Protein AF-A0A8J6YAB6-F1 (afdb_monomer)

Radius of gyration: 16.2 Å; Cα contacts (8 Å, |Δi|>4): 135; chains: 1; bounding box: 42×37×47 Å

Organism: NCBI:txid2886004

Mean predicted aligned error: 5.79 Å

Secondary structure (DSSP, 8-state):
----HHHHHHHHHHTT--HHHHHHHHHHHHHT---HHHHHHHHHHHHHHHTTT----HHHHHHHHHHHHHHHS-------PPTTHHHHHHHHHHHHHH--S-TTPPPPPHHHHHHHHHHTTTTTTTS-HHHHHHHHHHHHHHTT-PPPP-

Sequence (150 aa):
EESDPAKRVVLADRLGMDDADIARLITRTLGDQSDEARRIGLGTAMFLRFRDKRNLPVSAWEPLARLANRVLVPRTMTAGVRPGQEMESWMEITRAMAVEGEDGERPLGLLERNFLQQGYPGLWDSTDWISSVQQFRADLDLFEVVEAAA

Structure (mmCIF, N/CA/C/O backbone):
data_AF-A0A8J6YAB6-F1
#
_entry.id   AF-A0A8J6YAB6-F1
#
loop_
_atom_site.group_PDB
_atom_site.id
_atom_site.type_symbol
_atom_site.label_atom_id
_atom_site.label_alt_id
_atom_site.label_comp_id
_atom_site.label_asym_id
_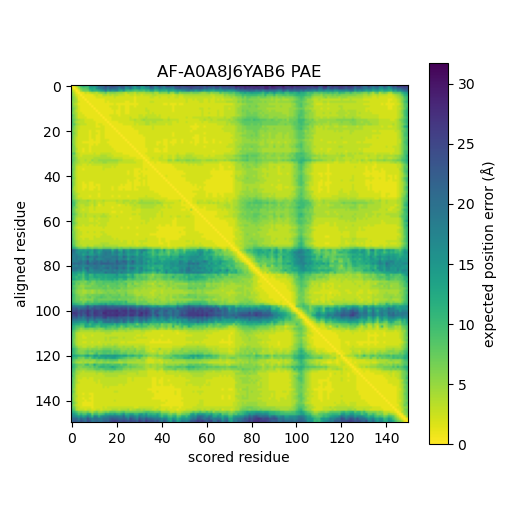atom_site.label_entity_id
_atom_site.label_seq_id
_atom_site.pdbx_PDB_ins_code
_atom_site.Cartn_x
_atom_site.Cartn_y
_atom_site.Cartn_z
_atom_site.occupancy
_atom_site.B_iso_or_equiv
_atom_site.auth_seq_id
_atom_site.auth_comp_id
_atom_site.auth_asym_id
_atom_site.auth_atom_id
_atom_site.pdbx_PDB_model_num
ATOM 1 N N . GLU A 1 1 ? 10.170 18.314 10.311 1.00 40.31 1 GLU A N 1
ATOM 2 C CA . GLU A 1 1 ? 9.736 16.986 9.838 1.00 40.31 1 GLU A CA 1
ATOM 3 C C . GLU A 1 1 ? 8.225 16.926 9.885 1.00 40.31 1 GLU A C 1
ATOM 5 O O . GLU A 1 1 ? 7.646 17.089 10.953 1.00 40.31 1 GLU A O 1
ATOM 10 N N . GLU A 1 2 ? 7.585 16.784 8.731 1.00 50.38 2 GLU A N 1
ATOM 11 C CA . GLU A 1 2 ? 6.148 16.542 8.671 1.00 50.38 2 GLU A CA 1
ATOM 12 C C . GLU A 1 2 ? 5.918 15.050 8.937 1.00 50.38 2 GLU A C 1
ATOM 14 O O . GLU A 1 2 ? 6.497 14.195 8.270 1.00 50.38 2 GLU A O 1
ATOM 19 N N . SER A 1 3 ? 5.160 14.732 9.988 1.00 74.06 3 SER A N 1
ATOM 20 C CA . SER A 1 3 ? 4.906 13.345 10.380 1.00 74.06 3 SER A CA 1
ATOM 21 C C . SER A 1 3 ? 4.147 1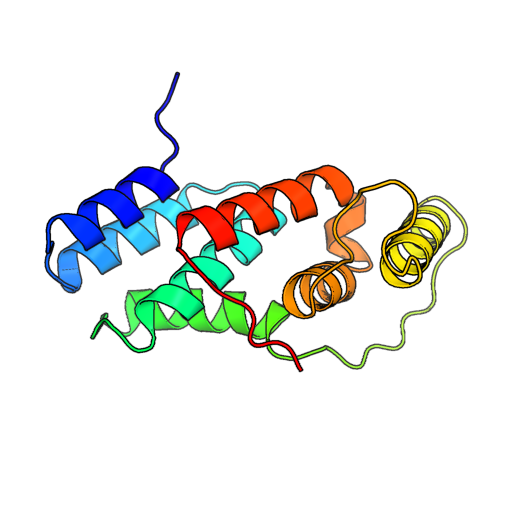2.629 9.264 1.00 74.06 3 SER A C 1
ATOM 23 O O . SER A 1 3 ? 3.058 13.067 8.881 1.00 74.06 3 SER A O 1
ATOM 25 N N . ASP A 1 4 ? 4.732 11.540 8.756 1.00 86.06 4 ASP A N 1
ATOM 26 C CA . ASP A 1 4 ? 4.171 10.716 7.686 1.00 86.06 4 ASP A CA 1
ATOM 27 C C . ASP A 1 4 ? 2.656 10.482 7.899 1.00 86.06 4 ASP A C 1
ATOM 29 O O . ASP A 1 4 ? 2.257 9.921 8.931 1.00 86.06 4 ASP A O 1
ATOM 33 N N . PRO A 1 5 ? 1.789 10.908 6.958 1.00 89.88 5 PRO A N 1
ATOM 34 C CA . PRO A 1 5 ? 0.345 10.718 7.050 1.00 89.88 5 PRO A CA 1
ATOM 35 C C . PRO A 1 5 ? -0.090 9.268 7.311 1.00 89.88 5 PRO A C 1
ATOM 37 O O . PRO A 1 5 ? -1.084 9.048 8.007 1.00 89.88 5 PRO A O 1
ATOM 40 N N . ALA A 1 6 ? 0.664 8.272 6.839 1.00 93.81 6 ALA A N 1
ATOM 41 C CA . ALA A 1 6 ? 0.363 6.861 7.070 1.00 93.81 6 ALA A CA 1
ATOM 42 C C . ALA A 1 6 ? 0.511 6.463 8.548 1.00 93.81 6 ALA A C 1
ATOM 44 O O . ALA A 1 6 ? -0.322 5.727 9.083 1.00 93.81 6 ALA A O 1
ATOM 45 N N . LYS A 1 7 ? 1.499 7.025 9.259 1.00 94.50 7 LYS A N 1
ATOM 46 C CA . LYS A 1 7 ? 1.695 6.772 10.699 1.00 94.50 7 LYS A CA 1
ATOM 47 C C . LYS A 1 7 ? 0.505 7.252 11.527 1.00 94.50 7 LYS A C 1
ATOM 49 O O . LYS A 1 7 ? 0.169 6.631 12.534 1.00 94.50 7 LYS A O 1
ATOM 54 N N . ARG A 1 8 ? -0.171 8.322 11.089 1.00 93.94 8 ARG A N 1
ATOM 55 C CA . ARG A 1 8 ? -1.397 8.815 11.739 1.00 93.94 8 ARG A CA 1
ATOM 56 C C . ARG A 1 8 ? -2.539 7.808 11.633 1.00 93.94 8 ARG A C 1
ATOM 58 O O . ARG A 1 8 ? -3.264 7.641 12.606 1.00 93.94 8 ARG A O 1
ATOM 65 N N . VAL A 1 9 ? -2.669 7.113 10.501 1.00 95.88 9 VAL A N 1
ATOM 66 C CA . VAL A 1 9 ? -3.687 6.066 10.310 1.00 95.88 9 VAL A CA 1
ATOM 67 C C . VAL A 1 9 ? -3.446 4.898 11.268 1.00 95.88 9 VAL A C 1
ATOM 69 O O . VAL A 1 9 ? -4.368 4.486 11.966 1.00 95.88 9 VAL A O 1
ATOM 72 N N . VAL A 1 10 ? -2.205 4.411 11.369 1.00 95.62 10 VAL A N 1
ATOM 73 C CA . VAL A 1 10 ? -1.851 3.319 12.297 1.00 95.62 10 VAL A CA 1
ATOM 74 C C . VAL A 1 10 ? -2.061 3.723 13.753 1.00 95.62 10 VAL A C 1
ATOM 76 O O . VAL A 1 10 ? -2.582 2.943 14.548 1.00 95.62 10 VAL A O 1
ATOM 79 N N . LEU A 1 11 ? -1.681 4.949 14.119 1.00 95.75 11 LEU A N 1
ATOM 80 C CA . LEU A 1 11 ? -1.911 5.452 15.469 1.00 95.75 11 LEU A CA 1
ATOM 81 C C . LEU A 1 11 ? -3.410 5.547 15.783 1.00 95.75 11 LEU A C 1
ATOM 83 O O . LEU A 1 11 ? -3.828 5.116 16.853 1.00 95.75 11 LEU A O 1
ATOM 87 N N . ALA A 1 12 ? -4.217 6.062 14.853 1.00 95.25 12 ALA A N 1
ATOM 88 C CA . ALA A 1 12 ? -5.668 6.143 15.008 1.00 95.25 12 ALA A CA 1
ATOM 89 C C . ALA A 1 12 ? -6.303 4.753 15.187 1.00 95.25 12 ALA A C 1
ATOM 91 O O . ALA A 1 12 ? -7.138 4.571 16.073 1.00 95.25 12 ALA A O 1
ATOM 92 N N . ASP A 1 13 ? -5.852 3.762 14.407 1.00 95.62 13 ASP A N 1
ATOM 93 C CA . ASP A 1 13 ? -6.271 2.365 14.551 1.00 95.62 13 ASP A CA 1
ATOM 94 C C . ASP A 1 13 ? -5.961 1.827 15.954 1.00 95.62 13 ASP A C 1
ATOM 96 O O . ASP A 1 13 ? -6.849 1.306 16.629 1.00 95.62 13 ASP A O 1
ATOM 100 N N . ARG A 1 14 ? -4.725 2.026 16.433 1.00 94.88 14 ARG A N 1
ATOM 101 C CA . ARG A 1 14 ? -4.274 1.576 17.763 1.00 94.88 14 ARG A CA 1
ATOM 102 C C . ARG A 1 14 ? -5.007 2.257 18.917 1.00 94.88 14 ARG A C 1
ATOM 104 O O . ARG A 1 14 ? -5.196 1.638 19.959 1.00 94.88 14 ARG A O 1
ATOM 111 N N . LEU A 1 15 ? -5.415 3.510 18.740 1.00 96.56 15 LEU A N 1
ATOM 112 C CA . LEU A 1 15 ? -6.203 4.254 19.725 1.00 96.56 15 LEU A CA 1
ATOM 113 C C . LEU A 1 15 ? -7.693 3.882 19.711 1.00 96.56 15 LEU A C 1
ATOM 115 O O . LEU A 1 15 ? -8.455 4.428 20.504 1.00 96.56 15 LEU A O 1
ATOM 119 N N . GLY A 1 16 ? -8.118 2.965 18.835 1.00 95.75 16 GLY A N 1
ATOM 120 C CA . GLY A 1 16 ? -9.511 2.532 18.758 1.00 95.75 16 GLY A CA 1
ATOM 121 C C . GLY A 1 16 ? -10.442 3.596 18.181 1.00 95.75 16 GLY A C 1
ATOM 122 O O . GLY A 1 16 ? -11.620 3.613 18.526 1.00 95.75 16 GLY A O 1
ATOM 123 N N . MET A 1 17 ? -9.929 4.483 17.319 1.00 96.62 17 MET A N 1
ATOM 124 C CA . MET A 1 17 ? -10.768 5.439 16.591 1.00 96.62 17 MET A CA 1
ATOM 125 C C . MET A 1 17 ? -11.846 4.689 15.796 1.00 96.62 17 MET A C 1
ATOM 127 O O . MET A 1 17 ? -11.613 3.568 15.332 1.00 96.62 17 MET A O 1
ATOM 131 N N . ASP A 1 18 ? -13.033 5.282 15.681 1.00 97.25 18 ASP A N 1
ATOM 132 C CA . ASP A 1 18 ? -14.151 4.636 15.002 1.00 97.25 18 ASP A CA 1
ATOM 133 C C . ASP A 1 18 ? -13.920 4.495 13.488 1.00 97.25 18 ASP A C 1
ATOM 135 O O . ASP A 1 18 ? -13.068 5.152 12.881 1.00 97.25 18 ASP A O 1
ATOM 139 N N . ASP A 1 19 ? -14.693 3.602 12.874 1.00 97.06 19 ASP A N 1
ATOM 140 C CA . ASP A 1 19 ? -14.524 3.235 11.469 1.00 97.06 19 ASP A CA 1
ATOM 141 C C . ASP A 1 19 ? -14.846 4.391 10.507 1.00 97.06 19 ASP A C 1
ATOM 143 O O . ASP A 1 19 ? -14.287 4.448 9.410 1.00 97.06 19 ASP A O 1
ATOM 147 N N . ALA A 1 20 ? -15.707 5.338 10.899 1.00 96.56 20 ALA A N 1
ATOM 148 C CA . ALA A 1 20 ? -16.053 6.487 10.066 1.00 96.56 20 ALA A CA 1
ATOM 149 C C . ALA A 1 20 ? -14.918 7.521 10.041 1.00 96.56 20 ALA A C 1
ATOM 151 O O . ALA A 1 20 ? -14.582 8.056 8.978 1.00 96.56 20 ALA A O 1
ATOM 152 N N . ASP A 1 21 ? -14.296 7.780 11.186 1.00 96.88 21 ASP A N 1
ATOM 153 C CA . ASP A 1 21 ? -13.181 8.711 11.307 1.00 96.88 21 ASP A CA 1
ATOM 154 C C . ASP A 1 21 ? -11.884 8.128 10.740 1.00 96.88 21 ASP A C 1
ATOM 156 O O . ASP A 1 21 ? -11.180 8.820 9.994 1.00 96.88 21 ASP A O 1
ATOM 160 N N . ILE A 1 22 ? -11.616 6.837 10.962 1.00 96.50 22 ILE A N 1
ATOM 161 C CA . ILE A 1 22 ? -10.512 6.140 10.286 1.00 96.50 22 ILE A CA 1
ATOM 162 C C . ILE A 1 22 ? -10.698 6.178 8.770 1.00 96.50 22 ILE A C 1
ATOM 164 O O . ILE A 1 22 ? -9.746 6.471 8.047 1.00 96.50 22 ILE A O 1
ATOM 168 N N . ALA A 1 23 ? -11.911 5.959 8.262 1.00 97.06 23 ALA A N 1
ATOM 169 C CA . ALA A 1 23 ? -12.182 6.031 6.829 1.00 97.06 23 ALA A CA 1
ATOM 170 C C . ALA A 1 23 ? -11.893 7.412 6.226 1.00 97.06 23 ALA A C 1
ATOM 172 O O . ALA A 1 23 ? -11.305 7.509 5.142 1.00 97.06 23 ALA A O 1
ATOM 173 N N . ARG A 1 24 ? -12.255 8.492 6.928 1.00 96.25 24 ARG A N 1
ATOM 174 C CA . ARG A 1 24 ? -11.907 9.862 6.512 1.00 96.25 24 ARG A CA 1
ATOM 175 C C . ARG A 1 24 ? -10.398 10.069 6.497 1.00 96.25 24 ARG A C 1
ATOM 177 O O . ARG A 1 24 ? -9.880 10.676 5.558 1.00 96.25 24 ARG A O 1
ATOM 184 N N . LEU A 1 25 ? -9.702 9.562 7.512 1.00 95.94 25 LEU A N 1
ATOM 185 C CA . LEU A 1 25 ? -8.253 9.682 7.618 1.00 95.94 25 LEU A CA 1
ATOM 186 C C . LEU A 1 25 ? -7.540 8.913 6.499 1.00 95.94 25 LEU A C 1
ATOM 188 O O . LEU A 1 25 ? -6.662 9.479 5.860 1.00 95.94 25 LEU A O 1
ATOM 192 N N . ILE A 1 26 ? -7.967 7.684 6.200 1.00 96.19 26 ILE A N 1
ATOM 193 C CA . ILE A 1 26 ? -7.478 6.890 5.062 1.00 96.19 26 ILE A CA 1
ATOM 194 C C . ILE A 1 26 ? -7.673 7.655 3.752 1.00 96.19 26 ILE A C 1
ATOM 196 O O . ILE A 1 26 ? -6.726 7.829 2.986 1.00 96.19 26 ILE A O 1
ATOM 200 N N . THR A 1 27 ? -8.891 8.147 3.509 1.00 95.31 27 THR A N 1
ATOM 201 C CA . THR A 1 27 ? -9.232 8.853 2.265 1.00 95.31 27 THR A CA 1
ATOM 202 C C . THR A 1 27 ? -8.365 10.097 2.080 1.00 95.31 27 THR A C 1
ATOM 204 O O . THR A 1 27 ? -7.853 10.332 0.987 1.00 95.31 27 THR A O 1
ATOM 207 N N . ARG A 1 28 ? -8.149 10.869 3.153 1.00 95.25 28 ARG A N 1
ATOM 208 C CA . ARG A 1 28 ? -7.255 12.032 3.137 1.00 95.25 28 ARG A CA 1
ATOM 209 C C . ARG A 1 28 ? -5.809 11.617 2.874 1.00 95.25 28 ARG A C 1
ATOM 211 O O . ARG A 1 28 ? -5.197 12.136 1.953 1.00 95.25 28 ARG A O 1
ATOM 218 N N . THR A 1 29 ? -5.297 10.643 3.624 1.00 95.50 29 THR A N 1
ATOM 219 C CA . THR A 1 29 ? -3.920 10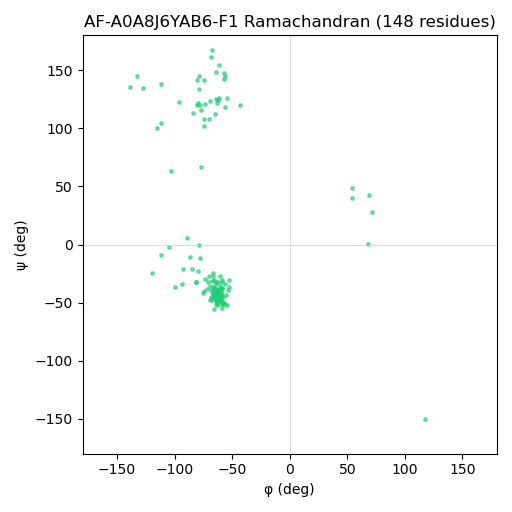.156 3.482 1.00 95.50 29 THR A CA 1
ATOM 220 C C . THR A 1 29 ? -3.618 9.707 2.054 1.00 95.50 29 THR A C 1
ATOM 222 O O . THR A 1 29 ? -2.561 10.057 1.538 1.00 95.50 29 THR A O 1
ATOM 225 N N . LEU A 1 30 ? -4.536 8.980 1.405 1.00 95.31 30 LEU A N 1
ATOM 226 C CA . LEU A 1 30 ? -4.389 8.552 0.008 1.00 95.31 30 LEU A CA 1
ATOM 227 C C . LEU A 1 30 ? -4.535 9.708 -0.989 1.00 95.31 30 LEU A C 1
ATOM 229 O O . LEU A 1 30 ? -3.826 9.733 -1.996 1.00 95.31 30 LEU A O 1
ATOM 233 N N . 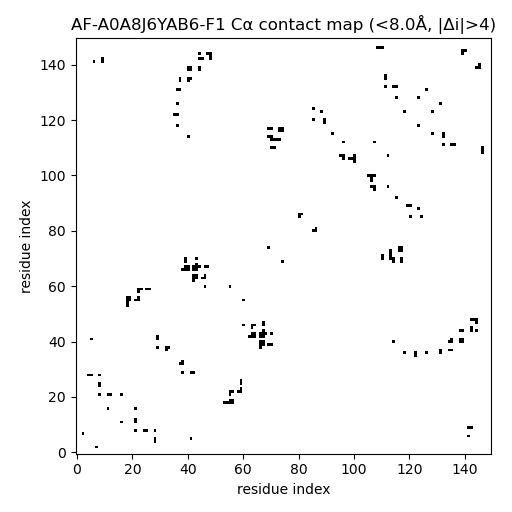GLY A 1 31 ? -5.448 10.645 -0.720 1.00 93.56 31 GLY A N 1
ATOM 234 C CA . GLY A 1 31 ? -5.661 11.837 -1.542 1.00 93.56 31 GLY A CA 1
ATOM 235 C C . GLY A 1 31 ? -4.456 12.778 -1.560 1.00 93.56 31 GLY A C 1
ATOM 236 O O . GLY A 1 31 ? -4.159 13.356 -2.601 1.00 93.56 31 GLY A O 1
ATOM 237 N N . ASP A 1 32 ? -3.730 12.860 -0.444 1.00 93.50 32 ASP A N 1
ATOM 238 C CA . ASP A 1 32 ? -2.535 13.695 -0.297 1.00 93.50 32 ASP A CA 1
ATOM 239 C C . ASP A 1 32 ? -1.282 13.068 -0.949 1.00 93.50 32 ASP A C 1
ATOM 241 O O . ASP A 1 32 ? -0.269 13.747 -1.110 1.00 93.50 32 ASP A O 1
ATOM 245 N N . GLN A 1 33 ? -1.317 11.786 -1.350 1.00 93.19 33 GLN A N 1
ATOM 246 C CA . GLN A 1 33 ? -0.186 11.155 -2.046 1.00 93.19 33 GLN A CA 1
ATOM 247 C C . GLN A 1 33 ? -0.135 11.596 -3.508 1.00 93.19 33 GLN A C 1
ATOM 249 O O . GLN A 1 33 ? -1.031 11.253 -4.280 1.00 93.19 33 GLN A O 1
ATOM 254 N N . SER A 1 34 ? 0.921 12.301 -3.911 1.00 89.31 34 SER A N 1
ATOM 255 C CA . SER A 1 34 ? 1.166 12.679 -5.311 1.00 89.31 34 SER A CA 1
ATOM 256 C C . SER A 1 34 ? 1.794 11.554 -6.138 1.00 89.31 34 SER A C 1
ATOM 258 O O . SER A 1 34 ? 1.506 11.452 -7.328 1.00 89.31 34 SER A O 1
ATOM 260 N N . ASP A 1 35 ? 2.613 10.706 -5.514 1.00 92.62 35 ASP A N 1
ATOM 261 C CA . ASP A 1 35 ? 3.236 9.552 -6.158 1.00 92.62 35 ASP A CA 1
ATOM 262 C C . ASP A 1 35 ? 2.250 8.378 -6.256 1.00 92.62 35 ASP A C 1
ATOM 264 O O . ASP A 1 35 ? 1.719 7.884 -5.254 1.00 92.62 35 ASP A O 1
ATOM 268 N N . GLU A 1 36 ? 2.004 7.929 -7.487 1.00 93.88 36 GLU A N 1
ATOM 269 C CA . GLU A 1 36 ? 1.115 6.811 -7.770 1.00 93.88 36 GLU A CA 1
ATOM 270 C C . GLU A 1 36 ? 1.653 5.493 -7.196 1.00 93.88 36 GLU A C 1
ATOM 272 O O . GLU A 1 36 ? 0.860 4.715 -6.658 1.00 93.88 36 GLU A O 1
ATOM 277 N N . ALA A 1 37 ? 2.971 5.261 -7.233 1.00 94.62 37 ALA A N 1
ATOM 278 C CA . ALA A 1 37 ? 3.577 4.038 -6.711 1.00 94.62 37 ALA A CA 1
ATOM 279 C C . ALA A 1 37 ? 3.339 3.930 -5.201 1.00 94.62 37 ALA A C 1
ATOM 281 O O . ALA A 1 37 ? 2.791 2.934 -4.717 1.00 94.62 37 ALA A O 1
ATOM 282 N N . ARG A 1 38 ? 3.624 5.010 -4.467 1.00 95.12 38 ARG A N 1
ATOM 283 C CA . ARG A 1 38 ? 3.325 5.099 -3.036 1.00 95.12 38 ARG A CA 1
ATOM 284 C C . ARG A 1 38 ? 1.832 4.989 -2.728 1.00 95.12 38 ARG A C 1
ATOM 286 O O . ARG A 1 38 ? 1.456 4.322 -1.765 1.00 95.12 38 ARG A O 1
ATOM 293 N N . ARG A 1 39 ? 0.954 5.594 -3.538 1.00 95.88 39 ARG A N 1
ATOM 294 C CA . ARG A 1 39 ? -0.504 5.478 -3.350 1.00 95.88 39 ARG A CA 1
ATOM 295 C C . ARG A 1 39 ? -0.970 4.023 -3.470 1.00 95.88 39 ARG A C 1
ATOM 297 O O . ARG A 1 39 ? -1.792 3.588 -2.665 1.00 95.88 39 ARG A O 1
ATOM 304 N N . ILE A 1 40 ? -0.448 3.269 -4.439 1.00 95.62 40 ILE A N 1
ATOM 305 C CA . ILE A 1 40 ? -0.736 1.834 -4.605 1.00 95.62 40 ILE A CA 1
ATOM 306 C C . ILE A 1 40 ? -0.204 1.037 -3.412 1.00 95.62 40 ILE A C 1
ATOM 308 O O . ILE A 1 40 ? -0.946 0.223 -2.858 1.00 95.62 40 ILE A O 1
ATOM 312 N N . GLY A 1 41 ? 1.039 1.294 -2.994 1.00 95.56 41 GLY A N 1
ATOM 313 C CA . GLY A 1 41 ? 1.667 0.614 -1.861 1.00 95.56 41 GLY A CA 1
ATOM 314 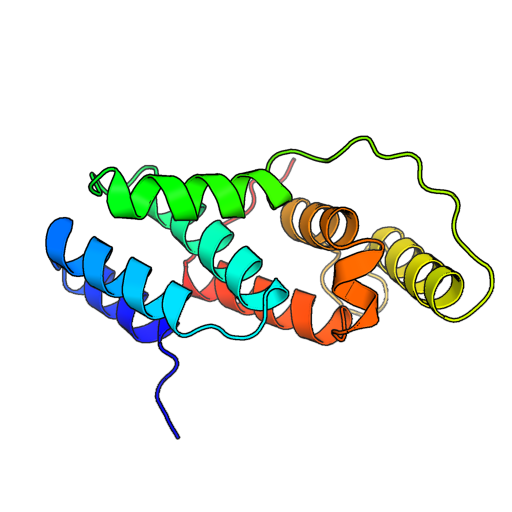C C . GLY A 1 41 ? 0.880 0.794 -0.561 1.00 95.56 41 GLY A C 1
ATOM 315 O O . GLY A 1 41 ? 0.416 -0.186 0.026 1.00 95.56 41 GLY A O 1
ATOM 316 N N . LEU A 1 42 ? 0.611 2.046 -0.177 1.00 96.88 42 LEU A N 1
ATOM 317 C CA . LEU A 1 42 ? -0.192 2.377 1.004 1.00 96.88 42 LEU A CA 1
ATOM 318 C C . LEU A 1 42 ? -1.612 1.818 0.922 1.00 96.88 42 LEU A C 1
ATOM 320 O O . LEU A 1 42 ? -2.103 1.247 1.895 1.00 96.88 42 LEU A O 1
ATOM 324 N N . GLY A 1 43 ? -2.274 1.955 -0.231 1.00 97.00 43 GLY A N 1
ATOM 325 C CA . GLY A 1 43 ? -3.620 1.419 -0.429 1.00 97.0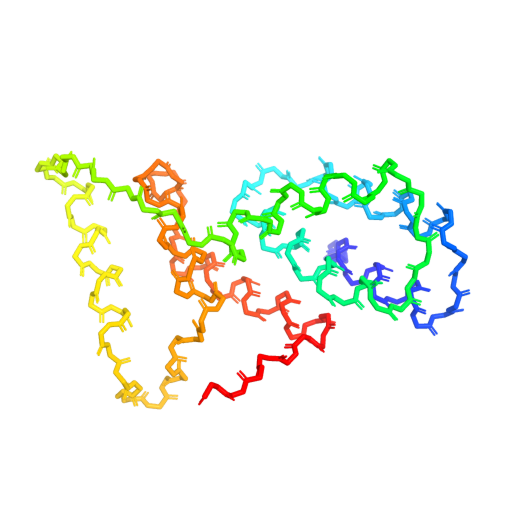0 43 GLY A CA 1
ATOM 326 C C . GLY A 1 43 ? -3.670 -0.098 -0.241 1.00 97.00 43 GLY A C 1
ATOM 327 O O . GLY A 1 43 ? -4.586 -0.613 0.397 1.00 97.00 43 GLY A O 1
ATOM 328 N N . THR A 1 44 ? -2.649 -0.805 -0.724 1.00 97.19 44 THR A N 1
ATOM 329 C CA . THR A 1 44 ? -2.516 -2.258 -0.558 1.00 97.19 44 THR A CA 1
ATOM 330 C C . THR A 1 44 ? -2.274 -2.635 0.903 1.00 97.19 44 THR A C 1
ATOM 332 O O . THR A 1 44 ? -2.979 -3.495 1.433 1.00 97.19 44 THR A O 1
ATOM 335 N N . ALA A 1 45 ? -1.336 -1.966 1.579 1.00 97.19 45 ALA A N 1
ATOM 336 C CA . ALA A 1 45 ? -1.014 -2.228 2.981 1.00 97.19 45 ALA A CA 1
ATOM 337 C C . ALA A 1 45 ? -2.224 -1.982 3.904 1.00 97.19 45 ALA A C 1
ATOM 339 O O . ALA A 1 45 ? -2.589 -2.841 4.711 1.00 97.19 45 ALA A O 1
ATOM 340 N N . MET A 1 46 ? -2.911 -0.849 3.727 1.00 97.62 46 MET A N 1
ATOM 341 C CA . MET A 1 46 ? -4.129 -0.512 4.470 1.00 97.62 46 MET A CA 1
ATOM 342 C C . MET A 1 46 ? -5.261 -1.506 4.197 1.00 97.62 46 MET A C 1
ATOM 344 O O . MET A 1 46 ? -5.934 -1.934 5.135 1.00 97.62 46 MET A O 1
ATOM 348 N N . PHE A 1 47 ? -5.467 -1.905 2.936 1.00 97.44 47 PHE A N 1
ATOM 349 C CA . PHE A 1 47 ? -6.477 -2.905 2.589 1.00 97.44 47 PHE A CA 1
ATOM 350 C C . PHE A 1 47 ? -6.224 -4.225 3.324 1.00 97.44 47 PHE A C 1
ATOM 352 O O . PHE A 1 47 ? -7.119 -4.739 3.994 1.00 97.44 47 PHE A O 1
ATOM 359 N N . LEU A 1 48 ? -4.997 -4.748 3.247 1.00 96.12 48 LEU A N 1
ATOM 360 C CA . LEU A 1 48 ? -4.620 -6.011 3.885 1.00 96.12 48 LEU A CA 1
ATOM 361 C C . LEU A 1 48 ? -4.738 -5.950 5.410 1.00 96.12 48 LEU A C 1
ATOM 363 O O . LEU A 1 48 ? -5.211 -6.906 6.020 1.00 96.12 48 LEU A O 1
ATOM 367 N N . ARG A 1 49 ? -4.372 -4.823 6.028 1.00 95.25 49 ARG A N 1
ATOM 368 C CA . ARG A 1 49 ? -4.505 -4.635 7.476 1.00 95.25 49 ARG A CA 1
ATOM 369 C C . ARG A 1 49 ? -5.959 -4.585 7.934 1.00 95.25 49 ARG A C 1
ATOM 371 O O . ARG A 1 49 ? -6.294 -5.173 8.963 1.00 95.25 49 ARG A O 1
ATOM 378 N N . PHE A 1 50 ? -6.806 -3.844 7.227 1.00 96.31 50 PHE A N 1
ATOM 379 C CA . PHE A 1 50 ? -8.138 -3.510 7.725 1.00 96.31 50 PHE A CA 1
ATOM 380 C C . PHE A 1 50 ? -9.233 -4.481 7.291 1.00 96.31 50 PHE A C 1
ATOM 382 O O . PHE A 1 50 ? -10.255 -4.535 7.973 1.00 96.31 50 PHE A O 1
ATOM 389 N N . ARG A 1 51 ? -9.043 -5.263 6.215 1.00 95.12 51 ARG A N 1
ATOM 390 C CA . ARG A 1 51 ? -10.128 -6.064 5.600 1.00 95.12 51 ARG A CA 1
ATOM 391 C C . ARG A 1 51 ? -10.771 -7.071 6.548 1.00 95.12 51 ARG A C 1
ATOM 393 O O . ARG A 1 51 ? -11.964 -7.320 6.442 1.00 95.12 51 ARG A O 1
ATOM 400 N N . ASP A 1 52 ? -9.991 -7.578 7.498 1.00 92.12 52 ASP A N 1
ATOM 401 C CA . ASP A 1 52 ? -10.431 -8.580 8.470 1.00 92.12 52 ASP A CA 1
ATOM 402 C C . ASP A 1 52 ? -10.674 -7.970 9.868 1.00 92.12 52 ASP A C 1
ATOM 404 O O . ASP A 1 52 ? -11.056 -8.677 10.797 1.00 92.12 52 ASP A O 1
ATOM 408 N N . LYS A 1 53 ? -10.429 -6.659 10.044 1.00 93.31 53 LYS A N 1
ATOM 409 C CA . LYS A 1 53 ? -10.430 -5.979 11.356 1.00 93.31 53 LYS A CA 1
ATOM 410 C C . LYS A 1 53 ? -11.452 -4.853 11.494 1.00 93.31 53 LYS A C 1
ATOM 412 O O . LYS A 1 53 ? -11.796 -4.499 12.619 1.00 93.31 53 LYS A O 1
ATOM 417 N N . ARG A 1 54 ? -11.883 -4.240 10.391 1.00 94.44 54 ARG A N 1
ATOM 418 C CA . ARG A 1 54 ? -12.650 -2.985 10.390 1.00 94.44 54 ARG A CA 1
ATOM 419 C C . ARG A 1 54 ? -13.864 -3.077 9.474 1.00 94.44 54 ARG A C 1
ATOM 421 O O . ARG A 1 54 ? -13.781 -3.661 8.397 1.00 94.44 54 ARG A O 1
ATOM 428 N N . ASN A 1 55 ? -14.960 -2.426 9.854 1.00 95.94 55 ASN A N 1
ATOM 429 C CA . ASN A 1 55 ? -16.160 -2.293 9.032 1.00 95.94 55 ASN A CA 1
ATOM 430 C C . ASN A 1 55 ? -16.233 -0.886 8.417 1.00 95.94 55 ASN A C 1
ATOM 432 O O . ASN A 1 55 ? -17.126 -0.088 8.710 1.00 95.94 55 ASN A O 1
ATOM 436 N N . LEU A 1 56 ? -15.245 -0.565 7.576 1.00 96.19 56 LEU A N 1
ATOM 437 C CA . LEU A 1 56 ? -15.160 0.749 6.940 1.00 96.19 56 LEU A CA 1
ATOM 438 C C . LEU A 1 56 ? -16.356 0.993 5.992 1.00 96.19 56 LEU A C 1
ATOM 440 O O . LEU A 1 56 ? -16.851 0.059 5.359 1.00 96.19 56 LEU A O 1
ATOM 444 N N . PRO A 1 57 ? -16.812 2.247 5.825 1.00 96.38 57 PRO A N 1
ATOM 445 C CA . PRO A 1 57 ? -17.774 2.603 4.791 1.00 96.38 57 PRO A CA 1
ATOM 446 C C . PRO A 1 57 ? -17.230 2.326 3.382 1.00 96.38 57 PRO A C 1
ATOM 448 O O . PRO A 1 57 ? -16.026 2.399 3.124 1.00 96.38 57 PRO A O 1
ATOM 451 N N . VAL A 1 58 ? -18.148 2.101 2.436 1.00 95.06 58 VAL A N 1
ATOM 452 C CA . VAL A 1 58 ? -17.840 1.823 1.017 1.00 95.06 58 VAL A CA 1
ATOM 453 C C . VAL A 1 58 ? -16.916 2.879 0.404 1.00 95.06 58 VAL A C 1
ATOM 455 O O . VAL A 1 58 ? -16.019 2.536 -0.360 1.00 95.06 58 VAL A O 1
ATOM 458 N N . SER A 1 59 ? -17.077 4.147 0.790 1.00 92.38 59 SER A N 1
ATOM 459 C CA . SER A 1 59 ? -16.253 5.260 0.306 1.00 92.38 59 SER A CA 1
ATOM 460 C C . SER A 1 59 ? -14.762 5.121 0.626 1.00 92.38 59 SER A C 1
ATOM 462 O O . SER A 1 59 ? -13.943 5.647 -0.122 1.00 92.38 59 SER A O 1
ATOM 464 N N . ALA A 1 60 ? -14.400 4.412 1.699 1.00 94.69 60 ALA A N 1
ATOM 465 C CA . ALA A 1 60 ? -13.011 4.075 2.004 1.00 94.69 60 ALA A CA 1
ATOM 466 C C . ALA A 1 60 ? -12.617 2.702 1.447 1.00 94.69 60 ALA A C 1
ATOM 468 O O . ALA A 1 60 ? -11.484 2.533 0.999 1.00 94.69 60 ALA A O 1
ATOM 469 N N . TRP A 1 61 ? -13.540 1.734 1.419 1.00 96.06 61 TRP A N 1
ATOM 470 C CA . TRP A 1 61 ? -13.242 0.402 0.891 1.00 96.06 61 TRP A CA 1
ATOM 471 C C . TRP A 1 61 ? -12.945 0.387 -0.601 1.00 96.06 61 TRP A C 1
ATOM 473 O O . TRP A 1 61 ? -11.993 -0.264 -1.022 1.00 96.06 61 TRP A O 1
ATOM 483 N N . GLU A 1 62 ? -13.738 1.086 -1.408 1.00 95.38 62 GLU A N 1
ATOM 484 C CA . GLU A 1 62 ? -13.600 1.062 -2.861 1.00 95.38 62 GLU A CA 1
ATOM 485 C C . GLU A 1 62 ? -12.209 1.511 -3.354 1.00 95.38 62 GLU A C 1
ATOM 487 O O . GLU A 1 62 ? -11.599 0.768 -4.131 1.00 95.38 62 GLU A O 1
ATOM 492 N N . PRO A 1 63 ? -11.651 2.664 -2.924 1.00 95.00 63 PRO A N 1
ATOM 493 C CA . PRO A 1 63 ? -10.314 3.063 -3.357 1.00 95.00 63 PRO A CA 1
ATOM 494 C C . PRO A 1 63 ? -9.235 2.095 -2.864 1.00 95.00 63 PRO A C 1
ATOM 496 O O . PRO A 1 63 ? -8.340 1.753 -3.637 1.00 95.00 63 PRO A O 1
ATOM 499 N N . LEU A 1 64 ? -9.339 1.601 -1.625 1.00 96.81 64 LEU A N 1
ATOM 500 C CA . LEU A 1 64 ? -8.405 0.615 -1.078 1.00 96.81 64 LEU A CA 1
ATOM 501 C C . LEU A 1 64 ? -8.414 -0.681 -1.887 1.00 96.81 64 LEU A C 1
ATOM 503 O O . LEU A 1 64 ? -7.365 -1.133 -2.333 1.00 96.81 64 LEU A O 1
ATOM 507 N N . ALA A 1 65 ? -9.595 -1.246 -2.131 1.00 95.88 65 ALA A N 1
ATOM 508 C CA . ALA A 1 65 ? -9.752 -2.472 -2.900 1.00 95.88 65 ALA A CA 1
ATOM 509 C C . ALA A 1 65 ? -9.255 -2.295 -4.338 1.00 95.88 65 ALA A C 1
ATOM 511 O O . ALA A 1 65 ? -8.581 -3.174 -4.866 1.00 95.88 65 ALA A O 1
ATOM 512 N N . ARG A 1 66 ? -9.531 -1.149 -4.972 1.00 95.06 66 ARG A N 1
ATOM 513 C CA . ARG A 1 66 ? -9.059 -0.858 -6.332 1.00 95.06 66 ARG A CA 1
ATOM 514 C C . ARG A 1 66 ? -7.533 -0.790 -6.412 1.00 95.06 66 ARG A C 1
ATOM 516 O O . ARG A 1 66 ? -6.961 -1.326 -7.358 1.00 95.06 66 ARG A O 1
ATOM 523 N N . LEU A 1 67 ? -6.886 -0.142 -5.444 1.00 95.25 67 LEU A N 1
ATOM 5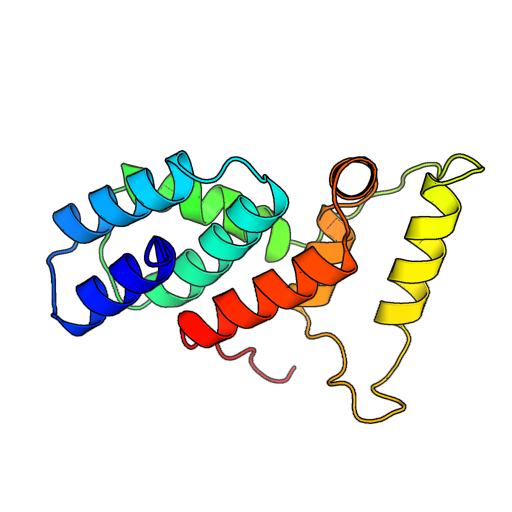24 C CA . LEU A 1 67 ? -5.426 -0.056 -5.370 1.00 95.25 67 LEU A CA 1
ATOM 525 C C . LEU A 1 67 ? -4.815 -1.419 -5.042 1.00 95.25 67 LEU A C 1
ATOM 527 O O . LEU A 1 67 ? -3.931 -1.868 -5.761 1.00 95.25 67 LEU A O 1
ATOM 531 N N . ALA A 1 68 ? -5.346 -2.115 -4.037 1.00 95.44 68 ALA A N 1
ATOM 532 C CA . ALA A 1 68 ? -4.870 -3.431 -3.632 1.00 95.44 68 ALA A CA 1
ATOM 533 C C . ALA A 1 68 ? -5.010 -4.469 -4.748 1.00 95.44 68 ALA A C 1
ATOM 535 O O . ALA A 1 68 ? -4.105 -5.267 -4.952 1.00 95.44 68 ALA A O 1
ATOM 536 N N . ASN A 1 69 ? -6.097 -4.440 -5.523 1.00 93.81 69 ASN A N 1
ATOM 537 C CA . ASN A 1 69 ? -6.315 -5.355 -6.647 1.00 93.81 69 ASN A CA 1
ATOM 538 C C . ASN A 1 69 ? -5.167 -5.295 -7.673 1.00 93.81 69 ASN A C 1
ATOM 540 O O . ASN A 1 69 ? -4.759 -6.326 -8.194 1.00 93.81 69 ASN A O 1
ATOM 544 N N . ARG A 1 70 ? -4.555 -4.120 -7.880 1.00 91.44 70 ARG A N 1
ATOM 545 C CA . ARG A 1 70 ? -3.387 -3.970 -8.767 1.00 91.44 70 ARG A CA 1
ATOM 546 C C . ARG A 1 70 ? -2.204 -4.850 -8.346 1.00 91.44 70 ARG A C 1
ATOM 548 O O . ARG A 1 70 ? -1.469 -5.301 -9.214 1.00 91.44 70 ARG A O 1
ATOM 555 N N . VAL A 1 71 ? -2.042 -5.097 -7.048 1.00 92.69 71 VAL A N 1
ATOM 556 C CA . VAL A 1 71 ? -0.948 -5.903 -6.480 1.00 92.69 71 VAL A CA 1
ATOM 557 C C . VAL A 1 71 ? -1.401 -7.332 -6.169 1.00 92.69 71 VAL A C 1
ATOM 559 O O . VAL A 1 71 ? -0.650 -8.286 -6.331 1.00 92.69 71 VAL A O 1
ATOM 562 N N . LEU A 1 72 ? -2.638 -7.514 -5.716 1.00 91.81 72 LEU A N 1
ATOM 563 C CA . LEU A 1 72 ? -3.152 -8.818 -5.294 1.00 91.81 72 LEU A CA 1
ATOM 564 C C . LEU A 1 72 ? -3.573 -9.707 -6.462 1.00 91.81 72 LEU A C 1
ATOM 566 O O . LEU A 1 72 ? -3.626 -10.924 -6.298 1.00 91.81 72 LEU A O 1
ATOM 570 N N . VAL A 1 73 ? -3.876 -9.124 -7.622 1.00 86.56 73 VAL A N 1
ATOM 571 C CA . VAL A 1 73 ? -4.261 -9.867 -8.821 1.00 86.56 73 VAL A CA 1
ATOM 572 C C . VAL A 1 73 ? -3.188 -9.654 -9.887 1.00 86.56 73 VAL A C 1
ATOM 574 O O . VAL A 1 73 ? -3.183 -8.611 -10.550 1.00 86.56 73 VAL A O 1
ATOM 577 N N . PRO A 1 74 ? -2.271 -10.625 -10.068 1.00 67.00 74 PRO A N 1
ATOM 578 C CA . PRO A 1 74 ? -1.236 -10.543 -11.086 1.00 67.00 74 PRO A CA 1
ATOM 579 C C . PRO A 1 74 ? -1.859 -10.301 -12.460 1.00 67.00 74 PRO A C 1
ATOM 581 O O . PRO A 1 74 ? -2.745 -11.037 -12.904 1.00 67.00 74 PRO A O 1
ATOM 584 N N . ARG A 1 75 ? -1.400 -9.258 -13.152 1.00 69.00 75 ARG A N 1
ATOM 585 C CA . ARG A 1 75 ? -1.828 -8.997 -14.525 1.00 69.00 75 ARG A CA 1
ATOM 586 C C . ARG A 1 75 ? -1.095 -9.941 -15.468 1.00 69.00 75 ARG A C 1
ATOM 588 O O . ARG A 1 75 ? 0.122 -9.871 -15.593 1.00 69.00 75 ARG A O 1
ATOM 595 N N . THR A 1 76 ? -1.832 -10.765 -16.207 1.00 67.00 76 THR A N 1
ATOM 596 C CA . THR A 1 76 ? -1.284 -11.403 -17.408 1.00 67.00 76 THR A CA 1
ATOM 597 C C . THR A 1 76 ? -1.212 -10.347 -18.506 1.00 67.00 76 THR A C 1
ATOM 599 O O . THR A 1 76 ? -2.233 -9.980 -19.085 1.00 67.00 76 THR A O 1
ATOM 602 N N . MET A 1 77 ? -0.017 -9.818 -18.763 1.00 67.94 77 MET A N 1
ATOM 603 C CA . MET A 1 77 ? 0.203 -8.824 -19.808 1.00 67.94 77 MET A CA 1
ATOM 604 C C . MET A 1 77 ? 1.335 -9.266 -20.729 1.00 67.94 77 MET A C 1
ATOM 606 O O . MET A 1 77 ? 2.391 -9.698 -20.278 1.00 67.94 77 MET A O 1
ATOM 610 N N . THR A 1 78 ? 1.114 -9.133 -22.033 1.00 64.81 78 THR A N 1
ATOM 611 C CA . THR A 1 78 ? 2.159 -9.255 -23.049 1.00 64.81 78 THR A CA 1
ATOM 612 C C . THR A 1 78 ? 2.343 -7.873 -23.653 1.00 64.81 78 THR A C 1
ATOM 614 O O . THR A 1 78 ? 1.485 -7.400 -24.395 1.00 64.81 78 THR A O 1
ATOM 617 N N . ALA A 1 79 ? 3.429 -7.199 -23.286 1.00 68.31 79 ALA A N 1
ATOM 618 C CA . ALA A 1 79 ? 3.798 -5.903 -23.837 1.00 68.31 79 ALA A CA 1
ATOM 619 C C . ALA A 1 79 ? 5.064 -6.058 -24.682 1.00 68.31 79 ALA A C 1
ATOM 621 O O . ALA A 1 79 ? 5.984 -6.786 -24.311 1.00 68.31 79 ALA A O 1
ATOM 622 N N . GLY A 1 80 ? 5.098 -5.392 -25.837 1.00 66.00 80 GLY A N 1
ATOM 623 C CA . GLY A 1 80 ? 6.323 -5.276 -26.617 1.00 66.00 80 GLY A CA 1
ATOM 624 C C . GLY A 1 80 ? 7.245 -4.277 -25.935 1.00 66.00 80 GLY A C 1
ATOM 625 O O . GLY A 1 80 ? 6.953 -3.085 -25.962 1.00 66.00 80 GLY A O 1
ATOM 626 N N . VAL A 1 81 ? 8.327 -4.766 -25.334 1.00 70.50 81 VAL A N 1
ATOM 627 C CA . VAL A 1 81 ? 9.335 -3.916 -24.696 1.00 70.50 81 VAL A CA 1
ATOM 628 C C . VAL A 1 81 ? 10.083 -3.137 -25.770 1.00 70.50 81 VAL A C 1
ATOM 630 O O . VAL A 1 81 ? 10.638 -3.731 -26.702 1.00 70.50 81 VAL A O 1
ATOM 633 N N . ARG A 1 82 ? 10.084 -1.805 -25.677 1.00 76.19 82 ARG A N 1
ATOM 634 C CA . ARG A 1 82 ? 10.827 -0.972 -26.625 1.00 76.19 82 ARG A CA 1
ATOM 635 C C . ARG A 1 82 ? 12.310 -0.934 -26.239 1.00 76.19 82 ARG A C 1
ATOM 637 O O . ARG A 1 82 ? 12.628 -0.852 -25.055 1.00 76.19 82 ARG A O 1
ATOM 644 N N . PRO A 1 83 ? 13.238 -0.961 -27.212 1.00 74.19 83 PRO A N 1
ATOM 645 C CA . PRO A 1 83 ? 14.656 -0.758 -26.929 1.00 74.19 83 PRO A CA 1
ATOM 646 C C . PRO A 1 83 ? 14.913 0.587 -26.231 1.00 74.19 83 PRO A C 1
ATOM 648 O O . PRO A 1 83 ? 14.296 1.591 -26.589 1.00 74.19 83 PRO A O 1
ATOM 651 N N . GLY A 1 84 ? 15.857 0.609 -25.286 1.00 81.50 84 GLY A N 1
ATOM 652 C CA . GLY A 1 84 ? 16.235 1.795 -24.508 1.00 81.50 84 GLY A CA 1
ATOM 653 C C . GLY A 1 84 ? 15.961 1.622 -23.013 1.00 81.50 84 GLY A C 1
ATOM 654 O O . GLY A 1 84 ? 15.988 0.501 -22.508 1.00 81.50 84 GLY A O 1
ATOM 655 N N . GLN A 1 85 ? 15.669 2.732 -22.331 1.00 78.25 85 GLN A N 1
ATOM 656 C CA . GLN A 1 85 ? 15.465 2.793 -20.877 1.00 78.25 85 GLN A CA 1
ATOM 657 C C . GLN A 1 85 ? 14.410 1.794 -20.371 1.00 78.25 85 GLN A C 1
ATOM 659 O O . GLN A 1 85 ? 14.616 1.148 -19.351 1.00 78.25 85 GLN A O 1
ATOM 664 N N . GLU A 1 86 ? 13.318 1.600 -21.118 1.00 80.25 86 GLU A N 1
ATOM 665 C CA . GLU A 1 86 ? 12.248 0.655 -20.766 1.00 80.25 86 GLU A CA 1
ATOM 666 C C . GLU A 1 86 ? 12.767 -0.795 -20.674 1.00 80.25 86 GLU A C 1
ATOM 668 O O . GLU A 1 86 ? 12.477 -1.516 -19.7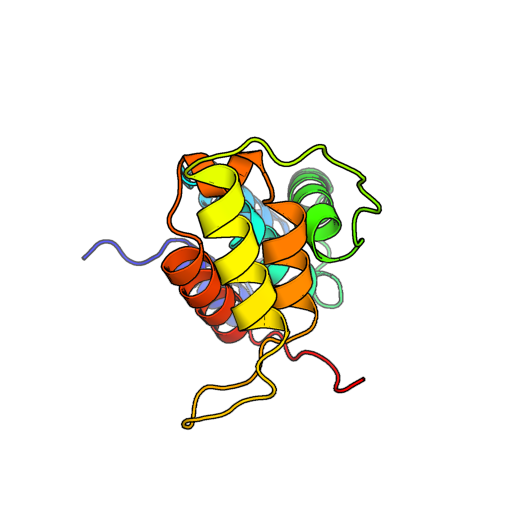18 1.00 80.25 86 GLU A O 1
ATOM 673 N N . MET A 1 87 ? 13.591 -1.212 -21.644 1.00 84.00 87 MET A N 1
ATOM 674 C CA . MET A 1 87 ? 14.216 -2.536 -21.652 1.00 84.00 87 MET A CA 1
ATOM 675 C C . MET A 1 87 ? 15.245 -2.684 -20.528 1.00 84.00 87 MET A C 1
ATOM 677 O O . MET A 1 87 ? 15.329 -3.750 -19.924 1.00 84.00 87 MET A O 1
ATOM 681 N N . GLU A 1 88 ? 16.022 -1.639 -20.243 1.00 85.25 88 GLU A N 1
ATOM 682 C CA . GLU A 1 88 ? 17.011 -1.645 -19.159 1.00 85.25 88 GLU A CA 1
ATOM 683 C C . GLU A 1 88 ? 16.328 -1.823 -17.798 1.00 85.25 88 GLU A C 1
ATOM 685 O O . GLU A 1 88 ? 16.636 -2.782 -17.087 1.00 85.25 88 GLU A O 1
ATOM 690 N N . SER A 1 89 ? 15.320 -1.002 -17.488 1.00 83.81 89 SER A N 1
ATOM 691 C CA . SER A 1 89 ? 14.538 -1.129 -16.253 1.00 83.81 89 SER A CA 1
ATOM 692 C C . SER A 1 89 ? 13.830 -2.481 -16.158 1.00 83.81 89 SER A C 1
ATOM 694 O O . SER A 1 89 ? 13.803 -3.091 -15.090 1.00 83.81 89 SER A O 1
ATOM 696 N N . TRP A 1 90 ? 13.308 -3.013 -17.269 1.00 86.31 90 TRP A N 1
ATOM 697 C CA . TRP A 1 90 ? 12.717 -4.353 -17.275 1.00 86.31 90 TRP A CA 1
ATOM 698 C C . TRP A 1 90 ? 13.735 -5.457 -16.969 1.00 86.31 90 TRP A C 1
ATOM 700 O O . TRP A 1 90 ? 13.440 -6.380 -16.201 1.00 86.31 90 TRP A O 1
ATOM 710 N N . MET A 1 91 ? 14.937 -5.380 -17.547 1.00 86.69 91 MET A N 1
ATOM 711 C CA . MET A 1 91 ? 16.010 -6.336 -17.271 1.00 86.69 91 MET A CA 1
ATOM 712 C C . MET A 1 91 ? 16.456 -6.271 -15.808 1.00 86.69 91 MET A C 1
ATOM 714 O O . MET A 1 91 ? 16.676 -7.318 -15.197 1.00 86.69 91 MET A O 1
ATOM 718 N N . GLU A 1 92 ? 16.558 -5.071 -15.235 1.00 87.50 92 GLU A N 1
ATOM 719 C CA . GLU A 1 92 ? 16.887 -4.870 -13.821 1.00 87.50 92 GLU A CA 1
ATOM 720 C C . GLU A 1 92 ? 15.817 -5.452 -12.895 1.00 87.50 92 GLU A C 1
ATOM 722 O O . GLU A 1 92 ? 16.143 -6.241 -12.008 1.00 87.50 92 GLU A O 1
ATOM 727 N N . ILE A 1 93 ? 14.540 -5.147 -13.147 1.00 88.00 93 ILE A N 1
ATOM 728 C CA . ILE A 1 93 ? 13.406 -5.680 -12.380 1.00 88.00 93 ILE A CA 1
ATOM 729 C C . ILE A 1 93 ? 13.368 -7.210 -12.470 1.00 88.00 93 ILE A C 1
ATOM 731 O O . ILE A 1 93 ? 13.220 -7.896 -11.459 1.00 88.00 93 ILE A O 1
ATOM 735 N N . THR A 1 94 ? 13.556 -7.771 -13.667 1.00 86.88 94 THR A N 1
ATOM 736 C CA . THR A 1 94 ? 13.582 -9.229 -13.869 1.00 86.88 94 THR A CA 1
ATOM 737 C C . THR A 1 94 ? 14.746 -9.874 -13.125 1.00 86.88 94 THR A C 1
ATOM 739 O O . THR A 1 94 ? 14.566 -10.920 -12.503 1.00 86.88 94 THR A O 1
ATOM 742 N N . ARG A 1 95 ? 15.927 -9.241 -13.135 1.00 86.19 95 ARG A N 1
ATOM 743 C CA . ARG A 1 95 ? 17.083 -9.703 -12.361 1.00 86.19 95 ARG A CA 1
ATOM 744 C C . ARG A 1 95 ? 16.777 -9.678 -10.867 1.00 86.19 95 ARG A C 1
ATOM 746 O O . ARG A 1 95 ? 16.981 -10.691 -10.214 1.00 86.19 95 ARG A O 1
ATOM 753 N N . ALA A 1 96 ? 16.236 -8.580 -10.345 1.00 83.50 96 ALA A N 1
ATOM 754 C CA . ALA A 1 96 ? 15.884 -8.459 -8.932 1.00 83.50 96 ALA A CA 1
ATOM 755 C C . ALA A 1 96 ? 14.850 -9.510 -8.491 1.00 83.50 96 ALA A C 1
ATOM 757 O O . ALA A 1 96 ? 14.958 -10.062 -7.401 1.00 83.50 96 ALA A O 1
ATOM 758 N N . MET A 1 97 ? 13.880 -9.843 -9.350 1.00 82.81 97 MET A N 1
ATOM 759 C CA . MET A 1 97 ? 12.914 -10.921 -9.090 1.00 82.81 97 MET A CA 1
ATOM 760 C C . MET A 1 97 ? 13.529 -12.326 -9.146 1.00 82.81 97 MET A C 1
ATOM 762 O O . MET A 1 97 ? 12.998 -13.234 -8.508 1.00 82.81 97 MET A O 1
ATOM 766 N N . ALA A 1 98 ? 14.604 -12.511 -9.916 1.00 79.81 98 ALA A N 1
ATOM 767 C CA . ALA A 1 98 ? 15.298 -13.787 -10.072 1.00 79.81 98 ALA A CA 1
ATOM 768 C C . ALA A 1 98 ? 16.334 -14.057 -8.968 1.00 79.81 98 ALA A C 1
ATOM 770 O O . ALA A 1 98 ? 16.691 -15.214 -8.758 1.00 79.81 98 ALA A O 1
ATOM 771 N N . VAL A 1 99 ? 16.816 -13.022 -8.269 1.00 74.38 99 VAL A N 1
ATOM 772 C CA . VAL A 1 99 ? 17.749 -13.185 -7.147 1.00 74.38 99 VAL A CA 1
ATOM 773 C C . VAL A 1 99 ? 17.009 -13.810 -5.964 1.00 74.38 99 VAL A C 1
ATOM 775 O O . VAL A 1 99 ? 16.200 -13.174 -5.284 1.00 74.38 99 VAL A O 1
ATOM 778 N N . GLU A 1 100 ? 17.313 -15.075 -5.688 1.00 60.50 100 GLU A N 1
ATOM 779 C CA . GLU A 1 100 ? 16.943 -15.753 -4.447 1.00 60.50 100 GLU A CA 1
ATOM 780 C C . GLU A 1 100 ? 17.887 -15.306 -3.317 1.00 60.50 100 GLU A C 1
ATOM 782 O O . GLU A 1 100 ? 18.697 -16.077 -2.825 1.00 60.50 100 GLU A O 1
ATOM 787 N N . GLY A 1 101 ? 17.816 -14.029 -2.926 1.00 55.56 101 GLY A N 1
ATOM 788 C CA . GLY A 1 101 ? 18.477 -13.503 -1.723 1.00 55.56 101 GLY A CA 1
ATOM 789 C C . GLY A 1 101 ? 19.988 -13.755 -1.615 1.00 55.56 101 GLY A C 1
ATOM 790 O O . GLY A 1 101 ? 20.450 -14.197 -0.562 1.00 55.56 101 GLY A O 1
ATOM 791 N N . GLU A 1 102 ? 20.767 -13.477 -2.663 1.00 44.41 102 GLU A N 1
ATOM 792 C CA . GLU A 1 102 ? 22.226 -13.377 -2.520 1.00 44.41 102 GLU A CA 1
ATOM 793 C C . GLU A 1 102 ? 22.606 -12.005 -1.923 1.00 44.41 102 GLU A C 1
ATOM 795 O O . GLU A 1 102 ? 21.943 -11.004 -2.177 1.00 44.41 102 GLU A O 1
ATOM 800 N N . ASP A 1 103 ? 23.653 -11.979 -1.090 1.00 47.34 103 ASP A N 1
ATOM 801 C CA . ASP A 1 103 ? 24.194 -10.798 -0.388 1.00 47.34 103 ASP A CA 1
ATOM 802 C C . ASP A 1 103 ? 23.332 -10.165 0.722 1.00 47.34 103 ASP A C 1
ATOM 804 O O . ASP A 1 103 ? 23.269 -8.949 0.881 1.00 47.34 103 ASP A O 1
ATOM 808 N N . GLY A 1 104 ? 22.707 -10.982 1.578 1.00 51.62 104 GLY A N 1
ATOM 809 C CA . GLY A 1 104 ? 22.074 -10.490 2.815 1.00 51.62 104 GLY A CA 1
ATOM 810 C C . GLY A 1 104 ? 20.833 -9.612 2.600 1.00 51.62 104 GLY A C 1
ATOM 811 O O . GLY A 1 104 ? 20.212 -9.178 3.573 1.00 51.62 104 GLY A O 1
ATOM 812 N N . GLU A 1 105 ? 20.438 -9.389 1.347 1.00 59.25 105 GLU A N 1
ATOM 813 C CA . GLU A 1 105 ? 19.176 -8.769 0.984 1.00 59.25 105 GLU A CA 1
ATOM 814 C C . GLU A 1 105 ? 18.036 -9.783 1.093 1.00 59.25 105 GLU A C 1
ATOM 816 O O . GLU A 1 105 ? 18.116 -10.924 0.629 1.00 59.25 105 GLU A O 1
ATOM 821 N N . ARG A 1 106 ? 16.934 -9.362 1.723 1.00 69.69 106 ARG A N 1
ATOM 822 C CA . ARG A 1 106 ? 15.728 -10.186 1.810 1.00 69.69 106 ARG A CA 1
ATOM 823 C C . ARG A 1 106 ? 15.170 -10.397 0.392 1.00 69.69 106 ARG A C 1
ATOM 825 O O . ARG A 1 106 ? 14.860 -9.397 -0.272 1.00 69.69 106 ARG A O 1
ATOM 832 N N . PRO A 1 107 ? 14.969 -11.656 -0.046 1.00 75.69 107 PRO A N 1
ATOM 833 C CA . PRO A 1 107 ? 14.373 -11.942 -1.345 1.00 75.69 107 PRO A CA 1
ATOM 834 C C . PRO A 1 107 ? 12.997 -11.284 -1.467 1.00 75.69 107 PRO A C 1
ATOM 836 O O . PRO A 1 107 ? 12.275 -11.148 -0.475 1.00 75.69 107 PRO A O 1
ATOM 839 N N . LEU A 1 108 ? 12.641 -10.870 -2.687 1.00 80.69 108 LEU A N 1
ATOM 840 C CA . LEU A 1 108 ? 11.361 -10.210 -2.931 1.00 80.69 108 LEU A CA 1
ATOM 841 C C . LEU A 1 108 ? 10.192 -11.142 -2.591 1.00 80.69 108 LEU A C 1
ATOM 843 O O . LEU A 1 108 ? 10.110 -12.246 -3.141 1.00 80.69 108 LEU A O 1
ATOM 847 N N . GLY A 1 109 ? 9.288 -10.666 -1.737 1.00 85.56 109 GLY A N 1
ATOM 848 C CA . GLY A 1 109 ? 8.016 -11.312 -1.420 1.00 85.56 109 GLY A CA 1
ATOM 849 C C . GLY A 1 109 ? 7.046 -11.332 -2.606 1.00 85.56 109 GLY A C 1
ATOM 850 O O . GLY A 1 109 ? 7.248 -10.638 -3.606 1.00 85.56 109 GLY A O 1
ATOM 851 N N . LEU A 1 110 ? 5.968 -12.111 -2.513 1.00 88.00 110 LEU A N 1
ATOM 852 C CA . LEU A 1 110 ? 4.957 -12.225 -3.575 1.00 88.00 110 LEU A CA 1
ATOM 853 C C . LEU A 1 110 ? 4.306 -10.867 -3.899 1.00 88.00 110 LEU A C 1
ATOM 855 O O . LEU A 1 110 ? 4.171 -10.506 -5.066 1.00 88.00 110 LEU A O 1
ATOM 859 N N . LEU A 1 111 ? 3.949 -10.088 -2.881 1.00 91.69 111 LEU A N 1
ATOM 860 C CA . LEU A 1 111 ? 3.359 -8.758 -2.999 1.00 91.69 111 LEU A CA 1
ATOM 861 C C . LEU A 1 111 ? 4.325 -7.780 -3.664 1.00 91.69 111 LEU A C 1
ATOM 863 O O . LEU A 1 111 ? 3.916 -7.001 -4.519 1.00 91.69 111 LEU A O 1
ATOM 867 N N . GLU A 1 112 ? 5.607 -7.830 -3.309 1.00 92.06 112 GLU A N 1
ATOM 868 C CA . GLU A 1 112 ? 6.641 -6.959 -3.877 1.00 92.06 112 GLU A CA 1
ATOM 869 C C . GLU A 1 112 ? 6.871 -7.278 -5.359 1.00 92.06 112 GLU A C 1
ATOM 871 O O . GLU A 1 112 ? 6.924 -6.373 -6.192 1.00 92.06 112 GLU A O 1
ATOM 876 N N . ARG A 1 113 ? 6.921 -8.572 -5.708 1.00 89.94 113 ARG A N 1
ATOM 877 C CA . ARG A 1 113 ? 6.999 -9.037 -7.102 1.00 89.94 113 ARG A CA 1
ATOM 878 C C . ARG A 1 113 ? 5.788 -8.574 -7.906 1.00 89.94 113 ARG A C 1
ATOM 880 O O . ARG A 1 113 ? 5.952 -8.025 -8.993 1.00 89.94 113 ARG A O 1
ATOM 887 N N . ASN A 1 114 ? 4.579 -8.738 -7.371 1.00 91.25 114 ASN A N 1
ATOM 888 C CA . ASN A 1 114 ? 3.368 -8.309 -8.066 1.00 91.25 114 ASN A CA 1
ATOM 889 C C . ASN A 1 114 ? 3.302 -6.783 -8.225 1.00 91.25 114 ASN A C 1
ATOM 891 O O . ASN A 1 114 ? 2.868 -6.294 -9.267 1.00 91.25 114 ASN A O 1
ATOM 895 N N . PHE A 1 115 ? 3.751 -6.031 -7.217 1.00 92.75 115 PHE A N 1
ATOM 896 C CA 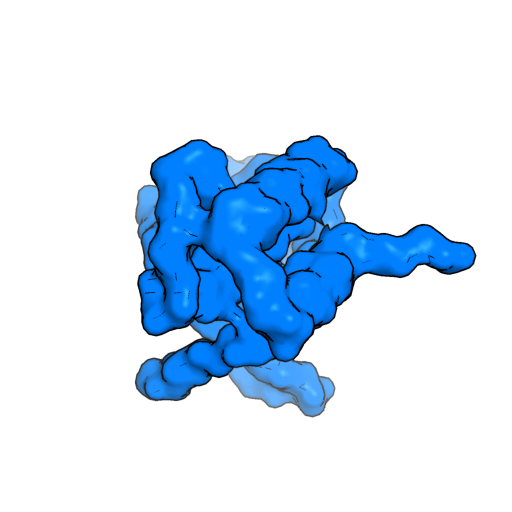. PHE A 1 115 ? 3.845 -4.573 -7.272 1.00 92.75 115 PHE A CA 1
ATOM 897 C C . PHE A 1 115 ? 4.771 -4.123 -8.411 1.00 92.75 115 PHE A C 1
ATOM 899 O O . PHE A 1 115 ? 4.367 -3.310 -9.245 1.00 92.75 115 PHE A O 1
ATOM 906 N N . LEU A 1 116 ? 5.957 -4.732 -8.520 1.00 91.38 116 LEU A N 1
ATOM 907 C CA . LEU A 1 116 ? 6.898 -4.494 -9.618 1.00 91.38 116 LEU A CA 1
ATOM 908 C C . LEU A 1 116 ? 6.309 -4.824 -10.989 1.00 91.38 116 LEU A C 1
ATOM 910 O O . LEU A 1 116 ? 6.372 -4.007 -11.910 1.00 91.38 116 LEU A O 1
ATOM 914 N N . GLN A 1 117 ? 5.702 -6.001 -11.121 1.00 88.75 117 GLN A N 1
ATOM 915 C CA . GLN A 1 117 ? 5.104 -6.445 -12.378 1.00 88.75 117 GLN A CA 1
ATOM 916 C C . GLN A 1 117 ? 3.956 -5.541 -12.822 1.00 88.75 117 GLN A C 1
ATOM 918 O O . GLN A 1 117 ? 3.829 -5.244 -14.008 1.00 88.75 117 GLN A O 1
ATOM 923 N N . GLN A 1 118 ? 3.125 -5.072 -11.889 1.00 88.38 118 GLN A N 1
ATOM 924 C CA . GLN A 1 118 ? 2.012 -4.201 -12.233 1.00 88.38 118 GLN A CA 1
ATOM 925 C C . GLN A 1 118 ? 2.473 -2.820 -12.700 1.00 88.38 118 GLN A C 1
ATOM 927 O O . GLN A 1 118 ? 1.801 -2.219 -13.547 1.00 88.38 118 GLN A O 1
ATOM 932 N N . GLY A 1 119 ? 3.550 -2.285 -12.127 1.00 85.69 119 GLY A N 1
ATOM 933 C CA . GLY A 1 119 ? 4.051 -0.973 -12.516 1.00 85.69 119 GLY A CA 1
ATOM 934 C C . GLY A 1 119 ? 4.607 -0.933 -13.940 1.00 85.69 119 GLY A C 1
ATOM 935 O O . GLY A 1 119 ? 4.571 0.114 -14.579 1.00 85.69 119 GLY A O 1
ATOM 936 N N . TYR A 1 120 ? 5.042 -2.067 -14.487 1.00 84.00 120 TYR A N 1
ATOM 937 C CA . TYR A 1 120 ? 5.607 -2.109 -15.830 1.00 84.00 120 TYR A CA 1
ATOM 938 C C . TYR A 1 120 ? 4.535 -1.976 -16.941 1.00 84.00 120 TYR A C 1
ATOM 940 O O . TYR A 1 120 ? 3.461 -2.579 -16.830 1.00 84.00 120 TYR A O 1
ATOM 948 N N . PRO A 1 121 ? 4.809 -1.255 -18.052 1.00 75.12 121 PRO A N 1
ATOM 949 C CA . PRO A 1 121 ? 5.977 -0.389 -18.273 1.00 75.12 121 PRO A CA 1
ATOM 950 C C . PRO A 1 121 ? 5.840 1.004 -17.637 1.00 75.12 121 PRO A C 1
ATOM 952 O O . PRO A 1 121 ? 6.819 1.568 -17.172 1.00 75.12 121 PRO A O 1
ATOM 955 N N . GLY A 1 122 ? 4.621 1.544 -17.557 1.00 84.00 122 GLY A N 1
ATOM 956 C CA . GLY A 1 122 ? 4.434 2.992 -17.416 1.00 84.00 122 GLY A CA 1
ATOM 957 C C . GLY A 1 122 ? 4.759 3.615 -16.055 1.00 84.00 122 GLY A C 1
ATOM 958 O O . GLY A 1 122 ? 5.126 4.782 -16.009 1.00 84.00 122 GLY A O 1
ATOM 959 N N . LEU A 1 123 ? 4.617 2.894 -14.940 1.00 87.31 123 LEU A N 1
ATOM 960 C CA . LEU A 1 123 ? 4.856 3.467 -13.605 1.00 87.31 123 LEU A CA 1
ATOM 961 C C . LEU A 1 123 ? 6.348 3.725 -13.358 1.00 87.31 123 LEU A C 1
ATOM 963 O O . LEU A 1 123 ? 6.709 4.673 -12.666 1.00 87.31 123 LEU A O 1
ATOM 967 N N . TRP A 1 124 ? 7.204 2.881 -13.933 1.00 89.81 124 TRP A N 1
ATOM 968 C CA . TRP A 1 124 ? 8.651 2.921 -13.722 1.00 89.81 124 TRP A CA 1
ATOM 969 C C . TRP A 1 124 ? 9.372 3.873 -14.677 1.00 89.81 124 TRP A C 1
ATOM 971 O O . TRP A 1 124 ? 10.521 4.221 -14.433 1.00 89.81 124 TRP A O 1
ATOM 981 N N . ASP A 1 125 ? 8.679 4.374 -15.702 1.00 85.06 125 ASP A N 1
ATOM 982 C CA . ASP A 1 125 ? 9.206 5.417 -16.587 1.00 85.06 125 ASP A CA 1
ATOM 983 C C . ASP A 1 125 ? 9.422 6.748 -15.843 1.00 85.06 125 ASP A C 1
ATOM 985 O O . ASP A 1 125 ? 10.307 7.531 -16.191 1.00 85.06 125 ASP A O 1
ATOM 989 N N . SER A 1 126 ? 8.602 7.024 -14.822 1.00 83.00 126 SER A N 1
ATOM 990 C CA . SER A 1 126 ? 8.609 8.290 -14.077 1.00 83.00 126 SER A CA 1
ATOM 991 C C . SER A 1 126 ? 9.085 8.176 -12.631 1.00 83.00 126 SER A C 1
ATOM 993 O O . SER A 1 126 ? 9.254 9.203 -11.972 1.00 83.00 126 SER A O 1
ATOM 995 N N . THR A 1 127 ? 9.274 6.956 -12.127 1.00 87.56 127 THR A N 1
ATOM 996 C CA . THR A 1 127 ? 9.519 6.702 -10.705 1.00 87.56 127 THR A CA 1
ATOM 997 C C . THR A 1 127 ? 10.604 5.648 -10.529 1.00 87.56 127 THR A C 1
ATOM 999 O O . THR A 1 127 ? 10.570 4.604 -11.175 1.00 87.56 127 THR A O 1
ATOM 1002 N N . ASP A 1 128 ? 11.543 5.894 -9.611 1.00 91.00 128 ASP A N 1
ATOM 1003 C CA . ASP A 1 128 ? 12.548 4.898 -9.235 1.00 91.00 128 ASP A CA 1
ATOM 1004 C C . ASP A 1 128 ? 11.882 3.690 -8.561 1.00 91.00 128 ASP A C 1
ATOM 1006 O O . ASP A 1 128 ? 11.332 3.780 -7.454 1.00 91.00 128 ASP A O 1
ATOM 1010 N N . TRP A 1 129 ? 11.924 2.547 -9.243 1.00 91.62 129 TRP A N 1
ATOM 1011 C CA . TRP A 1 129 ? 11.288 1.321 -8.782 1.00 91.62 129 TRP A CA 1
ATOM 1012 C C . TRP A 1 129 ? 11.967 0.769 -7.521 1.00 91.62 129 TRP A C 1
ATOM 1014 O O . TRP A 1 129 ? 11.278 0.196 -6.674 1.00 91.62 129 TRP A O 1
ATOM 1024 N N . ILE A 1 130 ? 13.281 0.981 -7.348 1.00 91.38 130 ILE A N 1
ATOM 1025 C CA . ILE A 1 130 ? 14.039 0.483 -6.190 1.00 91.38 130 ILE A CA 1
ATOM 1026 C C . ILE A 1 130 ? 13.535 1.173 -4.923 1.00 91.38 130 ILE A C 1
ATOM 1028 O O . ILE A 1 130 ? 13.066 0.507 -3.994 1.00 91.38 130 ILE A O 1
ATOM 1032 N N . SER A 1 131 ? 13.553 2.510 -4.911 1.00 92.31 131 SER A N 1
ATOM 1033 C CA . SER A 1 131 ? 13.012 3.303 -3.802 1.00 92.31 131 SER A CA 1
ATOM 1034 C C . SER A 1 131 ? 11.529 3.008 -3.562 1.00 92.31 131 SER A C 1
ATOM 1036 O O . SER A 1 131 ? 11.092 2.921 -2.416 1.00 92.31 131 SER A O 1
ATOM 1038 N N . SER A 1 132 ? 10.753 2.787 -4.628 1.00 94.31 132 SER A N 1
ATOM 1039 C CA . SER A 1 132 ? 9.321 2.478 -4.520 1.00 94.31 132 SER A CA 1
ATOM 1040 C C . SER A 1 132 ? 9.053 1.142 -3.827 1.00 94.31 132 SER A C 1
ATOM 1042 O O . SER A 1 132 ? 8.162 1.058 -2.985 1.00 94.31 132 SER A O 1
ATOM 1044 N N . VAL A 1 133 ? 9.827 0.095 -4.133 1.00 93.25 133 VAL A N 1
ATOM 1045 C CA . VAL A 1 133 ? 9.715 -1.207 -3.453 1.00 93.25 133 VAL A CA 1
ATOM 1046 C C . VAL A 1 133 ? 10.153 -1.109 -1.998 1.00 93.25 133 VAL A C 1
ATOM 1048 O O . VAL A 1 133 ? 9.498 -1.679 -1.127 1.00 93.25 133 VAL A O 1
ATOM 1051 N N . GLN A 1 134 ? 11.229 -0.375 -1.709 1.00 92.81 134 GLN A N 1
ATOM 1052 C CA . GLN A 1 134 ? 11.669 -0.144 -0.331 1.00 92.81 134 GLN A CA 1
ATOM 1053 C C . GLN A 1 134 ? 10.609 0.607 0.483 1.00 92.81 134 GLN A C 1
ATOM 1055 O O . GLN A 1 134 ? 10.333 0.240 1.626 1.00 92.81 134 GLN A O 1
ATOM 1060 N N . GLN A 1 135 ? 9.965 1.612 -0.113 1.00 95.00 135 GLN A N 1
ATOM 1061 C CA . GLN A 1 135 ? 8.856 2.314 0.524 1.00 95.00 135 GLN A CA 1
ATOM 1062 C C . GLN A 1 135 ? 7.647 1.393 0.713 1.00 95.00 135 GLN A C 1
ATOM 1064 O O . GLN A 1 135 ? 7.060 1.382 1.791 1.00 95.00 135 GLN A O 1
ATOM 1069 N N . PHE A 1 136 ? 7.304 0.575 -0.286 1.00 95.50 136 PHE A N 1
ATOM 1070 C CA . PHE A 1 136 ? 6.203 -0.378 -0.164 1.00 95.50 136 PHE A CA 1
ATOM 1071 C C . PHE A 1 136 ? 6.454 -1.405 0.949 1.00 95.50 136 PHE A C 1
ATOM 1073 O O . PHE A 1 136 ? 5.561 -1.670 1.748 1.00 95.50 136 PHE A O 1
ATOM 1080 N N . ARG A 1 137 ? 7.685 -1.914 1.072 1.00 93.62 137 ARG A N 1
ATOM 1081 C CA . ARG A 1 137 ? 8.132 -2.742 2.205 1.00 93.62 137 ARG A CA 1
ATOM 1082 C C . ARG A 1 137 ? 7.900 -2.053 3.542 1.00 93.62 137 ARG A C 1
ATOM 1084 O O . ARG A 1 137 ? 7.264 -2.624 4.423 1.00 93.62 137 ARG A O 1
ATOM 1091 N N . ALA A 1 138 ? 8.370 -0.815 3.671 1.00 94.00 138 ALA A N 1
ATOM 1092 C CA . ALA A 1 138 ? 8.184 -0.033 4.886 1.00 94.00 138 ALA A CA 1
ATOM 1093 C C . ALA A 1 138 ? 6.696 0.188 5.209 1.00 94.00 138 ALA A C 1
ATOM 1095 O O . ALA A 1 138 ? 6.319 0.164 6.379 1.00 94.00 138 ALA A O 1
ATOM 1096 N N . ASP A 1 139 ? 5.846 0.360 4.195 1.00 95.50 139 ASP A N 1
ATOM 1097 C CA . ASP A 1 139 ? 4.399 0.478 4.370 1.00 95.50 139 ASP A CA 1
ATOM 1098 C C . ASP A 1 139 ? 3.785 -0.852 4.847 1.00 95.50 139 ASP A C 1
ATOM 1100 O O . ASP A 1 139 ? 3.002 -0.858 5.797 1.00 95.50 139 ASP A O 1
ATOM 1104 N N . LEU A 1 140 ? 4.157 -1.991 4.252 1.00 95.25 140 LEU A N 1
ATOM 1105 C CA . LEU A 1 140 ? 3.711 -3.316 4.707 1.00 95.25 140 LEU A CA 1
ATOM 1106 C C . LEU A 1 140 ? 4.097 -3.564 6.173 1.00 95.25 140 LEU A C 1
ATOM 1108 O O . LEU A 1 140 ? 3.244 -3.970 6.968 1.00 95.25 140 LEU A O 1
ATOM 1112 N N . ASP A 1 141 ? 5.338 -3.247 6.546 1.00 94.38 141 ASP A N 1
ATOM 1113 C CA . ASP A 1 141 ? 5.835 -3.373 7.919 1.00 94.38 141 ASP A CA 1
ATOM 1114 C C . ASP A 1 141 ? 5.100 -2.422 8.878 1.00 94.38 141 ASP A C 1
ATOM 1116 O O . ASP A 1 141 ? 4.681 -2.826 9.966 1.00 94.38 141 ASP A O 1
ATOM 1120 N N . LEU A 1 142 ? 4.875 -1.167 8.468 1.00 95.31 142 LEU A N 1
ATOM 1121 C CA . LEU A 1 142 ? 4.142 -0.165 9.248 1.00 95.31 142 LEU A CA 1
ATOM 1122 C C . LEU A 1 142 ? 2.713 -0.623 9.573 1.00 95.31 142 LEU A C 1
ATOM 1124 O O . LEU A 1 142 ? 2.216 -0.369 10.674 1.00 95.31 142 LEU A O 1
ATOM 1128 N N . PHE A 1 143 ? 2.059 -1.301 8.631 1.00 95.69 143 PHE A N 1
ATOM 1129 C CA . PHE A 1 143 ? 0.717 -1.858 8.798 1.00 95.69 143 PHE A CA 1
ATOM 1130 C C . PHE A 1 143 ? 0.712 -3.291 9.357 1.00 95.69 143 PHE A C 1
ATOM 1132 O O . PHE A 1 143 ? -0.363 -3.878 9.512 1.00 95.69 143 PHE A O 1
ATOM 1139 N N . GLU A 1 144 ? 1.877 -3.828 9.738 1.00 94.19 144 GLU A N 1
ATOM 1140 C CA . GLU A 1 144 ? 2.056 -5.174 10.298 1.00 94.19 144 GLU A CA 1
ATOM 1141 C C . GLU A 1 144 ? 1.452 -6.258 9.382 1.00 94.19 144 GLU A C 1
ATOM 1143 O O . GLU A 1 144 ? 0.783 -7.191 9.840 1.00 94.19 144 GLU A O 1
ATOM 1148 N N . VAL A 1 145 ? 1.627 -6.100 8.069 1.00 92.31 145 VAL A N 1
ATOM 1149 C CA . VAL A 1 145 ? 1.167 -7.059 7.065 1.00 92.31 145 VAL A CA 1
ATOM 1150 C C . VAL A 1 145 ? 2.210 -8.160 6.933 1.00 92.31 145 VAL A C 1
ATOM 1152 O O . VAL A 1 145 ? 3.315 -7.935 6.448 1.00 92.31 145 VAL A O 1
ATOM 1155 N N . VAL A 1 146 ? 1.842 -9.371 7.347 1.00 83.38 146 VAL A N 1
ATOM 1156 C CA . VAL A 1 146 ? 2.685 -10.556 7.184 1.00 83.38 146 VAL A CA 1
ATOM 1157 C C . VAL A 1 146 ? 2.250 -11.295 5.931 1.00 83.38 146 VAL A C 1
ATOM 1159 O O . VAL A 1 146 ? 1.094 -11.700 5.797 1.00 83.38 146 VAL A O 1
ATOM 1162 N N . GLU A 1 147 ? 3.187 -11.479 5.013 1.00 72.31 147 GLU A N 1
ATOM 1163 C CA . GLU A 1 147 ? 2.990 -12.355 3.872 1.00 72.31 147 GLU A CA 1
ATOM 1164 C C . GLU A 1 147 ? 3.045 -13.807 4.357 1.00 72.31 147 GLU A C 1
ATOM 1166 O O . GLU A 1 147 ? 4.026 -14.226 4.976 1.00 72.31 147 GLU A O 1
ATOM 1171 N N . ALA A 1 148 ? 1.968 -14.567 4.147 1.00 56.47 148 ALA A N 1
ATOM 1172 C CA . ALA A 1 148 ? 1.986 -15.991 4.449 1.00 56.47 148 ALA A CA 1
ATOM 1173 C C . ALA A 1 148 ? 3.043 -16.649 3.554 1.00 56.47 148 ALA A C 1
ATOM 1175 O O . ALA A 1 148 ? 2.990 -16.488 2.334 1.00 56.47 148 ALA A O 1
ATOM 1176 N N . ALA A 1 149 ? 4.004 -17.355 4.157 1.00 44.44 149 ALA A N 1
ATOM 1177 C CA . ALA A 1 149 ? 4.948 -18.169 3.404 1.00 44.44 149 ALA A CA 1
ATOM 1178 C C . ALA A 1 149 ? 4.142 -19.161 2.552 1.00 44.44 149 ALA A C 1
ATOM 1180 O O . ALA A 1 149 ? 3.340 -19.923 3.098 1.00 44.44 149 ALA A O 1
ATOM 1181 N N . ALA A 1 150 ? 4.290 -19.053 1.232 1.00 35.44 150 ALA A N 1
ATOM 1182 C CA . ALA A 1 150 ? 3.684 -19.967 0.271 1.00 35.44 150 ALA A CA 1
ATOM 1183 C C . ALA A 1 150 ? 4.294 -21.368 0.388 1.00 35.44 150 ALA A C 1
ATOM 1185 O O . ALA A 1 150 ? 5.512 -21.456 0.673 1.00 35.44 150 ALA A O 1
#

Solvent-accessible surface area (backbone atoms only — not comparable to full-atom values): 8705 Å² total; per-residue (Å²): 135,83,78,60,59,68,59,54,49,52,50,39,55,74,72,64,56,53,46,67,60,48,29,53,47,49,50,49,46,50,68,70,44,85,50,65,66,57,36,34,34,47,24,27,25,51,36,70,47,35,70,88,72,53,81,54,51,66,87,39,44,52,60,20,51,59,31,22,43,52,33,76,46,74,76,90,76,92,74,89,77,52,91,55,71,64,38,52,54,49,52,51,52,52,48,56,70,64,42,82,39,71,88,88,45,80,50,70,49,74,59,55,49,23,42,57,60,55,34,57,70,72,54,52,76,81,38,67,59,68,64,46,52,54,49,32,50,51,35,24,57,72,47,68,56,77,79,77,86,127

pLDDT: mean 86.79, std 13.29, range [35.44, 97.62]

Foldseek 3Di:
DPPQLLLVLLVCVVVVPAQAVSLVSLVVNLVPDPQPLLSLLLLLLCCLLPVVPHDHDPSSNVSSVVSNCQQVPADPDDDDQDPDPQVVLVVVLVVLQVDPDDPPDHRDDSSLNSSSRSCPPPSVVPDPSVVSSVSSVVSNVSSVPDDDDD

Nearest PDB structures (foldseek):
  8yld-assembly1_v  TM=2.383E-01  e=4.262E+00  Saccharomyces cerevisiae S288C